Protein AF-A0A376Y3U8-F1 (afdb_monomer)

Secondary structure (DSSP, 8-state):
--TTT----S--------SS--HHHHHHHHHHHHHHHHHHHHHHHHHHHHHHHHHS--HHHHTTS-SS-----------HHHHHHHHHHHHHS-------S--TT---

pLDDT: mean 85.85, std 12.9, range [32.38, 95.12]

Mean predicted aligned error: 7.28 Å

Structure (mmCIF, N/CA/C/O backbone):
data_AF-A0A376Y3U8-F1
#
_entry.id   AF-A0A376Y3U8-F1
#
loop_
_atom_site.group_PDB
_atom_site.id
_atom_site.type_symbol
_atom_site.label_atom_id
_atom_site.label_alt_id
_atom_site.label_comp_id
_atom_site.label_asym_id
_atom_site.label_entity_id
_atom_site.label_seq_id
_atom_site.pdbx_PDB_ins_code
_atom_site.Cartn_x
_atom_site.Cartn_y
_atom_site.Cartn_z
_atom_site.occupancy
_atom_site.B_iso_or_equiv
_atom_site.auth_seq_id
_atom_site.auth_comp_id
_atom_site.auth_asym_id
_atom_site.auth_atom_id
_atom_site.pdbx_PDB_model_num
ATOM 1 N N . MET A 1 1 ? -10.724 11.126 5.183 1.00 80.12 1 MET A N 1
ATOM 2 C CA . MET A 1 1 ? -9.954 12.233 5.791 1.00 80.12 1 MET A CA 1
ATOM 3 C C . MET A 1 1 ? -8.807 11.639 6.593 1.00 80.12 1 MET A C 1
ATOM 5 O O . MET A 1 1 ? -9.026 10.613 7.218 1.00 80.12 1 MET A O 1
ATOM 9 N N . ASP A 1 2 ? -7.624 12.247 6.534 1.00 85.06 2 ASP A N 1
ATOM 10 C CA . ASP A 1 2 ? -6.461 11.900 7.362 1.00 85.06 2 ASP A CA 1
ATOM 11 C C . ASP A 1 2 ? -6.664 12.387 8.804 1.00 85.06 2 ASP A C 1
ATOM 13 O O . ASP A 1 2 ? -7.109 13.518 9.023 1.00 85.06 2 ASP A O 1
ATOM 17 N N . GLU A 1 3 ? -6.362 11.542 9.785 1.00 81.06 3 GLU A N 1
ATOM 18 C CA . GLU A 1 3 ? -6.677 11.790 11.190 1.00 81.06 3 GLU A CA 1
ATOM 19 C C . GLU A 1 3 ? -5.786 12.850 11.856 1.00 81.06 3 GLU A C 1
ATOM 21 O O . GLU A 1 3 ? -6.222 13.487 12.818 1.00 81.06 3 GLU A O 1
ATOM 26 N N . LYS A 1 4 ? -4.568 13.091 11.347 1.00 81.12 4 LYS A N 1
ATOM 27 C CA . LYS A 1 4 ? -3.626 14.074 11.915 1.00 81.12 4 LYS A CA 1
ATOM 28 C C . LYS A 1 4 ? -3.642 15.395 11.161 1.00 81.12 4 LYS A C 1
ATOM 30 O O . LYS A 1 4 ? -3.727 16.458 11.772 1.00 81.12 4 LYS A O 1
ATOM 35 N N . LEU A 1 5 ? -3.557 15.329 9.838 1.00 79.56 5 LEU A N 1
ATOM 36 C CA . LEU A 1 5 ? -3.495 16.484 8.947 1.00 79.56 5 LEU A CA 1
ATOM 37 C C . LEU A 1 5 ? -4.882 17.070 8.661 1.00 79.56 5 LEU A C 1
ATOM 39 O O . LEU A 1 5 ? -4.974 18.197 8.182 1.00 79.56 5 LEU A O 1
ATOM 43 N N . LYS A 1 6 ? -5.962 16.331 8.958 1.00 82.56 6 LYS A N 1
ATOM 44 C CA . LYS A 1 6 ? -7.361 16.751 8.749 1.00 82.56 6 LYS A CA 1
ATOM 45 C C . LYS A 1 6 ? -7.676 17.143 7.296 1.00 82.56 6 LYS A C 1
ATOM 47 O O . LYS A 1 6 ? -8.614 17.895 7.039 1.00 82.56 6 LYS A O 1
ATOM 52 N N . ILE A 1 7 ? -6.918 16.611 6.337 1.00 86.50 7 ILE A N 1
ATOM 53 C CA . ILE A 1 7 ? -7.128 16.800 4.896 1.00 86.50 7 ILE A CA 1
ATOM 54 C C . ILE A 1 7 ? -7.784 15.566 4.274 1.00 86.50 7 ILE A C 1
ATOM 56 O O . ILE A 1 7 ? -7.702 14.452 4.795 1.00 86.50 7 ILE A O 1
ATOM 60 N N . GLN A 1 8 ? -8.459 15.743 3.142 1.00 84.50 8 GLN A N 1
ATOM 61 C CA . GLN A 1 8 ? -9.016 14.619 2.397 1.00 84.50 8 GLN A CA 1
ATOM 62 C C . GLN A 1 8 ? -7.937 14.015 1.487 1.00 84.50 8 GLN A C 1
ATOM 64 O O . GLN A 1 8 ? -7.562 14.638 0.501 1.00 84.50 8 GLN A O 1
ATOM 69 N N . VAL A 1 9 ? -7.451 12.817 1.831 1.00 87.38 9 VAL A N 1
ATOM 70 C CA . VAL A 1 9 ? -6.413 12.095 1.067 1.00 87.38 9 VAL A CA 1
ATOM 71 C C . VAL A 1 9 ? -7.024 11.033 0.148 1.00 87.38 9 VAL A C 1
ATOM 73 O O . VAL A 1 9 ? -6.783 11.047 -1.052 1.00 87.38 9 VAL A O 1
ATOM 76 N N . GLY A 1 10 ? -7.838 10.130 0.704 1.00 85.81 10 GLY A N 1
ATOM 77 C CA . GLY A 1 10 ? -8.541 9.095 -0.062 1.00 85.81 10 GLY A CA 1
ATOM 78 C C . GLY A 1 10 ? -9.873 9.564 -0.667 1.00 85.81 10 GLY A C 1
ATOM 79 O O . GLY A 1 10 ? -10.220 10.747 -0.579 1.00 85.81 10 GLY A O 1
ATOM 80 N N . PRO A 1 11 ? -10.676 8.646 -1.226 1.00 84.75 11 PRO A N 1
ATOM 81 C CA . PRO A 1 11 ? -12.042 8.921 -1.658 1.00 84.75 11 PRO A CA 1
ATOM 82 C C . PRO A 1 11 ? -12.905 9.440 -0.501 1.00 84.75 11 PRO A C 1
ATOM 84 O O . PRO A 1 11 ? -12.679 9.116 0.669 1.00 84.75 11 PRO A O 1
ATOM 87 N N . LYS A 1 12 ? -13.898 10.282 -0.809 1.00 82.81 12 LYS A N 1
ATOM 88 C CA . LYS A 1 12 ? -14.876 10.721 0.194 1.00 82.81 12 LYS A CA 1
ATOM 89 C C . LYS A 1 12 ? -15.823 9.563 0.500 1.00 82.81 12 LYS A C 1
ATOM 91 O O . LYS A 1 12 ? -16.698 9.261 -0.302 1.00 82.81 12 LYS A O 1
ATOM 96 N N . THR A 1 13 ? -15.664 8.964 1.670 1.00 80.38 13 THR A N 1
ATOM 97 C CA . THR A 1 13 ? -16.574 7.957 2.218 1.00 80.38 13 THR A CA 1
ATOM 98 C C . THR A 1 13 ? -17.242 8.489 3.482 1.00 80.38 13 THR A C 1
ATOM 100 O O . THR A 1 13 ? -16.720 9.389 4.151 1.00 80.38 13 THR A O 1
ATOM 103 N N . ALA A 1 14 ? -18.432 7.972 3.790 1.00 79.75 14 ALA A N 1
ATOM 104 C CA . ALA A 1 14 ? -19.120 8.318 5.025 1.00 79.75 14 ALA A CA 1
ATOM 105 C C . ALA A 1 14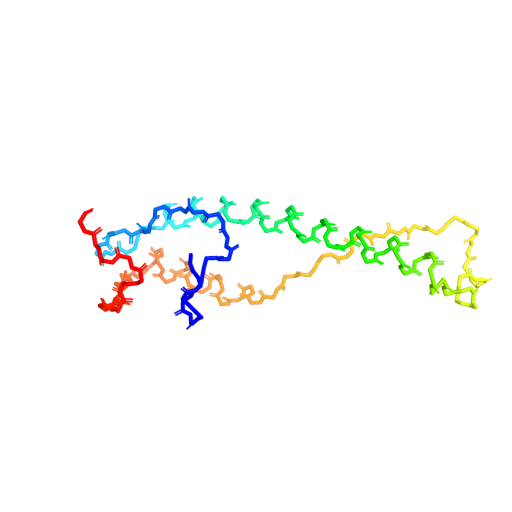 ? -18.332 7.761 6.227 1.00 79.75 14 ALA A C 1
ATOM 107 O O . ALA A 1 14 ? -17.923 6.600 6.192 1.00 79.75 14 ALA A O 1
ATOM 108 N N . PRO A 1 15 ? -18.104 8.555 7.290 1.00 80.88 15 PRO A N 1
ATOM 109 C CA . PRO A 1 15 ? -17.442 8.052 8.485 1.00 80.88 15 PRO A CA 1
ATOM 110 C C . PRO A 1 15 ? -18.316 6.999 9.177 1.00 80.88 15 PRO A C 1
ATOM 112 O O . PRO A 1 15 ? -19.540 7.119 9.205 1.00 80.88 15 PRO A O 1
ATOM 115 N N . LEU A 1 16 ? -17.688 5.992 9.785 1.00 82.94 16 LEU A N 1
ATOM 116 C CA . LEU A 1 16 ? -18.382 5.020 10.632 1.00 82.94 16 LEU A CA 1
ATOM 117 C C . LEU A 1 16 ? -18.891 5.737 11.886 1.00 82.94 16 LEU A C 1
ATOM 119 O O . LEU A 1 16 ? -18.087 6.192 12.704 1.00 82.94 16 LEU A O 1
ATOM 123 N N . MET A 1 17 ? -20.217 5.868 12.015 1.00 80.75 17 MET A N 1
ATOM 124 C CA . MET A 1 17 ? -20.872 6.638 13.086 1.00 80.75 17 MET A CA 1
ATOM 125 C C . MET A 1 17 ? -21.285 5.796 14.297 1.00 80.75 17 MET A C 1
ATOM 127 O O . MET A 1 17 ? -21.658 6.374 15.319 1.00 80.75 17 MET A O 1
ATOM 131 N N . ASP A 1 18 ? -21.135 4.473 14.226 1.00 82.25 18 ASP A N 1
ATOM 132 C CA . ASP A 1 18 ? -21.492 3.546 15.302 1.00 82.25 18 ASP A CA 1
ATOM 133 C C . ASP A 1 18 ? -20.695 3.817 16.595 1.00 82.25 18 ASP A C 1
ATOM 135 O O . ASP A 1 18 ? -19.545 4.268 16.554 1.00 82.25 18 ASP A O 1
ATOM 139 N N . ASP A 1 19 ? -21.323 3.571 17.749 1.00 81.38 19 ASP A N 1
ATOM 140 C CA . ASP A 1 19 ? -20.726 3.765 19.083 1.00 81.38 19 ASP A CA 1
ATOM 141 C C . ASP A 1 19 ? -19.697 2.679 19.434 1.00 81.38 19 ASP A C 1
ATOM 143 O O . ASP A 1 19 ?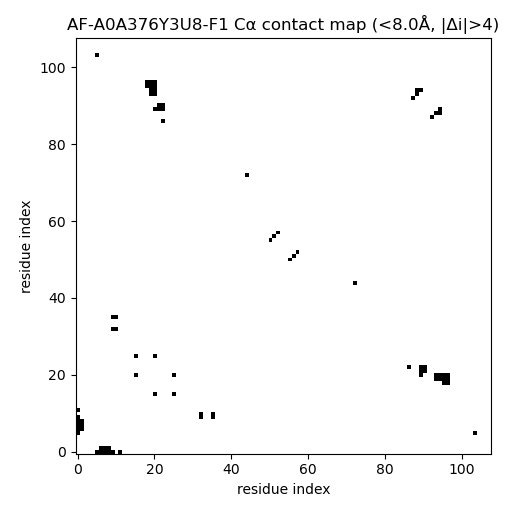 -18.767 2.914 20.205 1.00 81.38 19 ASP A O 1
ATOM 147 N N . VAL A 1 20 ? -19.873 1.483 18.878 1.00 87.38 20 VAL A N 1
ATOM 148 C CA . VAL A 1 20 ? -18.924 0.370 18.943 1.00 87.38 20 VAL A CA 1
ATOM 149 C C . VAL A 1 20 ? -18.608 -0.012 17.506 1.00 87.38 20 VAL A C 1
ATOM 151 O O . VAL A 1 20 ? -19.520 -0.100 16.686 1.00 87.38 20 VAL A O 1
ATOM 154 N N . LEU A 1 21 ? -17.325 -0.196 17.196 1.00 89.94 21 LEU A N 1
ATOM 155 C CA . LEU A 1 21 ? -16.913 -0.592 15.854 1.00 89.94 21 LEU A CA 1
ATOM 156 C C . LEU A 1 21 ? -17.379 -2.015 15.551 1.00 89.94 21 LEU A C 1
ATOM 158 O O . LEU A 1 21 ? -17.159 -2.929 16.344 1.00 89.94 21 LEU A O 1
ATOM 162 N N . ASP A 1 22 ? -17.994 -2.172 14.385 1.00 91.44 22 ASP A N 1
ATOM 163 C CA . ASP A 1 22 ? -18.380 -3.459 13.825 1.00 91.44 22 ASP A CA 1
ATOM 164 C C . ASP A 1 22 ? -17.297 -3.949 12.857 1.00 91.44 22 ASP A C 1
ATOM 166 O O . ASP A 1 22 ? -16.826 -3.188 12.007 1.00 91.44 22 ASP A O 1
ATOM 170 N N . TYR A 1 23 ? -16.877 -5.205 13.010 1.00 91.50 23 TYR A N 1
ATOM 171 C CA . TYR A 1 23 ? -15.771 -5.768 12.237 1.00 91.50 23 TYR A CA 1
ATOM 172 C C . TYR A 1 23 ? -16.072 -5.816 10.737 1.00 91.50 23 TYR A C 1
ATOM 174 O O . TYR A 1 23 ? -15.230 -5.388 9.950 1.00 91.50 23 TYR A O 1
ATOM 182 N N . ASP A 1 24 ? -17.259 -6.288 10.350 1.00 92.44 24 ASP A N 1
ATOM 183 C CA . ASP A 1 24 ? -17.615 -6.475 8.942 1.00 92.44 24 ASP A CA 1
ATOM 184 C C . ASP A 1 24 ? -17.687 -5.115 8.234 1.00 92.44 24 ASP A C 1
ATOM 186 O O . ASP A 1 24 ? -17.053 -4.918 7.200 1.00 92.44 24 ASP A O 1
ATOM 190 N N . LYS A 1 25 ? -18.315 -4.110 8.863 1.00 90.56 25 LYS A N 1
ATOM 191 C CA . LYS A 1 25 ? -18.340 -2.738 8.320 1.00 90.56 25 LYS A CA 1
ATOM 192 C C . LYS A 1 25 ? -16.950 -2.114 8.179 1.00 90.56 25 LYS A C 1
ATOM 194 O O . LYS A 1 25 ? -16.697 -1.370 7.229 1.00 90.56 25 LYS A O 1
ATOM 199 N N . VAL A 1 26 ? -16.059 -2.347 9.147 1.00 91.50 26 VAL A N 1
ATOM 200 C CA . VAL A 1 26 ? -14.683 -1.830 9.090 1.00 91.50 26 VAL A CA 1
ATOM 201 C C . VAL A 1 26 ? -13.903 -2.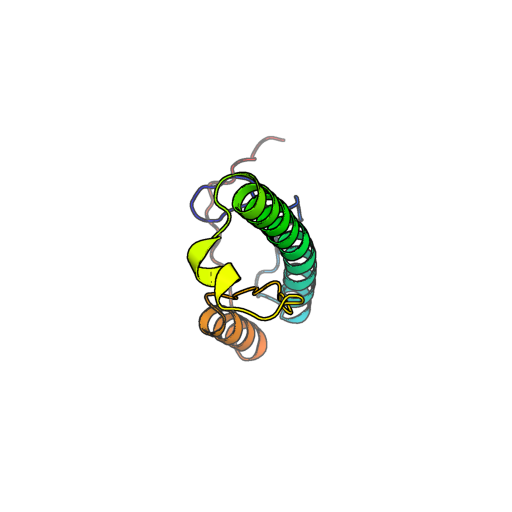520 7.974 1.00 91.50 26 VAL A C 1
ATOM 203 O O . VAL A 1 26 ? -13.180 -1.839 7.249 1.00 91.50 26 VAL A O 1
ATOM 206 N N . MET A 1 27 ? -14.064 -3.834 7.816 1.00 92.00 27 MET A N 1
ATOM 207 C CA . MET A 1 27 ? -13.394 -4.607 6.774 1.00 92.00 27 MET A CA 1
ATOM 208 C C . MET A 1 27 ? -13.876 -4.207 5.375 1.00 92.00 27 MET A C 1
ATOM 210 O O . MET A 1 27 ? -13.041 -3.946 4.515 1.00 92.00 27 MET A O 1
ATOM 214 N N . ASP A 1 28 ? -15.187 -4.051 5.172 1.00 92.44 28 ASP A N 1
ATOM 215 C CA . ASP A 1 28 ? -15.761 -3.583 3.902 1.00 92.44 28 ASP A CA 1
ATOM 216 C C . ASP A 1 28 ? -15.243 -2.186 3.534 1.00 92.44 28 ASP A C 1
ATOM 218 O O . ASP A 1 28 ? -14.879 -1.905 2.389 1.00 92.44 28 ASP A O 1
ATOM 222 N N . SER A 1 29 ? -15.165 -1.288 4.523 1.00 90.19 29 SER A N 1
ATOM 223 C CA . SER A 1 29 ? -14.579 0.030 4.300 1.00 90.19 29 SER A CA 1
ATOM 224 C C . SER A 1 29 ? -13.089 -0.068 3.970 1.00 90.19 29 SER A C 1
ATOM 226 O O . SER A 1 29 ? -12.625 0.679 3.111 1.00 90.19 29 SER A O 1
ATOM 228 N N . LEU A 1 30 ? -12.333 -0.926 4.661 1.00 91.00 30 LEU A N 1
ATOM 229 C CA . LEU A 1 30 ? -10.902 -1.113 4.430 1.00 91.00 30 LEU A CA 1
ATOM 230 C C . LEU A 1 30 ? -10.635 -1.636 3.015 1.00 91.00 30 LEU A C 1
ATOM 232 O O . LEU A 1 30 ? -9.772 -1.084 2.339 1.00 91.00 30 LEU A O 1
ATOM 236 N N . ASP A 1 31 ? -11.399 -2.629 2.564 1.00 92.06 31 ASP A N 1
ATOM 237 C CA . ASP A 1 31 ? -11.302 -3.225 1.227 1.00 92.06 31 ASP A CA 1
ATOM 238 C C . ASP A 1 31 ? -11.494 -2.168 0.128 1.00 92.06 31 ASP A C 1
ATOM 240 O O . ASP A 1 31 ? -10.632 -1.978 -0.732 1.00 92.06 31 ASP A O 1
ATOM 244 N N . HIS A 1 32 ? -12.534 -1.338 0.257 1.00 90.69 32 HIS A N 1
ATOM 245 C CA . HIS A 1 32 ? -12.768 -0.226 -0.666 1.00 90.69 32 HIS A CA 1
ATOM 246 C C . HIS A 1 32 ? -11.595 0.772 -0.726 1.00 90.69 32 HIS A C 1
ATOM 248 O O . HIS A 1 32 ? -11.244 1.291 -1.790 1.00 90.69 32 HIS A O 1
ATOM 254 N N . PHE A 1 33 ? -10.972 1.069 0.418 1.00 90.25 33 PHE A N 1
ATOM 255 C CA . PHE A 1 33 ? -9.790 1.931 0.452 1.00 90.25 33 PHE A CA 1
ATOM 256 C C . PHE A 1 33 ? -8.541 1.242 -0.108 1.00 90.25 33 PHE A C 1
ATOM 258 O O . PHE A 1 33 ? -7.710 1.924 -0.715 1.00 90.25 33 PHE A O 1
ATOM 265 N N . MET A 1 34 ? -8.398 -0.074 0.069 1.00 92.12 34 MET A N 1
ATOM 266 C CA . MET A 1 34 ? -7.293 -0.857 -0.485 1.00 92.12 34 MET A CA 1
ATOM 267 C C . MET A 1 34 ? -7.322 -0.874 -2.014 1.00 92.12 34 MET A C 1
ATOM 269 O O . MET A 1 34 ? -6.270 -0.680 -2.624 1.00 92.12 34 MET A O 1
ATOM 273 N N . ASP A 1 35 ? -8.499 -0.993 -2.630 1.00 92.75 35 ASP A N 1
ATOM 274 C CA . ASP A 1 35 ? -8.663 -0.877 -4.085 1.00 92.75 35 ASP A CA 1
ATOM 275 C C . ASP A 1 35 ? -8.159 0.471 -4.606 1.00 92.75 35 ASP A C 1
ATOM 277 O O . ASP A 1 35 ? -7.354 0.551 -5.541 1.00 92.75 35 ASP A O 1
ATOM 281 N N . TRP A 1 36 ? -8.586 1.559 -3.961 1.00 94.12 36 TRP A N 1
ATOM 282 C CA . TRP A 1 36 ? -8.118 2.895 -4.314 1.00 94.12 36 TRP A CA 1
ATOM 283 C C . TRP A 1 36 ? -6.600 3.032 -4.133 1.00 94.12 36 TRP A C 1
ATOM 285 O O . TRP A 1 36 ? -5.915 3.566 -5.013 1.00 94.12 36 TRP A O 1
ATOM 295 N N . LEU A 1 37 ? -6.066 2.531 -3.017 1.00 92.12 37 LEU A N 1
ATOM 296 C CA . LEU A 1 37 ? -4.641 2.593 -2.708 1.00 92.12 37 LEU A CA 1
ATOM 297 C C . LEU A 1 37 ? -3.812 1.827 -3.744 1.00 92.12 37 LEU A C 1
ATOM 299 O O . LEU A 1 37 ? -2.781 2.332 -4.187 1.00 92.12 37 LEU A O 1
ATOM 303 N N . ALA A 1 38 ? -4.269 0.647 -4.164 1.00 92.62 38 ALA A N 1
ATOM 304 C CA . ALA A 1 38 ? -3.595 -0.173 -5.163 1.00 92.62 38 ALA A CA 1
ATOM 305 C C . ALA A 1 38 ? -3.467 0.564 -6.504 1.00 92.62 38 ALA A C 1
ATOM 307 O O . ALA A 1 38 ? -2.379 0.603 -7.085 1.00 92.62 38 ALA A O 1
ATOM 308 N N . VAL A 1 39 ? -4.539 1.224 -6.960 1.00 93.88 39 VAL A N 1
ATOM 309 C CA . VAL A 1 39 ? -4.513 2.024 -8.196 1.00 93.88 39 VAL A CA 1
ATOM 310 C C . VAL A 1 39 ? -3.494 3.157 -8.098 1.00 93.88 39 VAL A C 1
ATOM 312 O O . VAL A 1 39 ? -2.693 3.339 -9.020 1.00 93.88 39 VAL A O 1
ATOM 315 N N . GLN A 1 40 ? -3.488 3.909 -6.993 1.00 93.25 40 GLN A N 1
ATOM 316 C CA . GLN A 1 40 ? -2.528 5.003 -6.810 1.00 93.25 40 GLN A CA 1
ATOM 317 C C . GLN A 1 40 ? -1.087 4.487 -6.726 1.00 93.25 40 GLN A C 1
ATOM 319 O O . GLN A 1 40 ? -0.192 5.058 -7.350 1.00 93.25 40 GLN A O 1
ATOM 324 N N . TYR A 1 41 ? -0.863 3.385 -6.008 1.00 94.56 41 TYR A N 1
ATOM 325 C CA . TYR A 1 41 ? 0.468 2.823 -5.807 1.00 94.56 41 TYR A CA 1
ATOM 326 C C . TYR A 1 41 ? 1.074 2.301 -7.114 1.00 94.56 41 TYR A C 1
ATOM 328 O O . TYR A 1 41 ? 2.190 2.683 -7.469 1.00 94.56 41 TYR A O 1
ATOM 336 N N . ILE A 1 42 ? 0.325 1.503 -7.880 1.00 93.75 42 ILE A N 1
ATOM 337 C CA . ILE A 1 42 ? 0.795 0.983 -9.171 1.00 93.75 42 ILE A CA 1
ATOM 338 C C . ILE A 1 42 ? 0.980 2.111 -10.187 1.00 93.75 42 ILE A C 1
ATOM 340 O O . ILE A 1 42 ? 1.970 2.119 -10.917 1.00 93.75 42 ILE A O 1
ATOM 344 N N . SER A 1 43 ? 0.088 3.105 -10.210 1.00 94.25 43 SER A N 1
ATOM 345 C CA . SER A 1 43 ? 0.244 4.265 -11.098 1.00 94.25 43 SER A CA 1
ATOM 346 C C . SER A 1 43 ? 1.538 5.028 -10.805 1.00 94.25 43 SER A C 1
ATOM 348 O O . SER A 1 43 ? 2.273 5.376 -11.729 1.00 94.25 43 SER A O 1
ATOM 350 N N . ALA A 1 44 ? 1.859 5.233 -9.524 1.00 93.88 44 ALA A N 1
ATOM 351 C CA . ALA A 1 44 ? 3.112 5.856 -9.117 1.00 93.88 44 ALA A CA 1
ATOM 352 C C . ALA A 1 44 ? 4.330 5.004 -9.511 1.00 93.88 44 ALA A C 1
ATOM 354 O O . ALA A 1 44 ? 5.273 5.533 -10.099 1.00 93.88 44 ALA A O 1
ATOM 355 N N . LEU A 1 45 ? 4.305 3.689 -9.256 1.00 93.50 45 LEU A N 1
ATOM 356 C CA . LEU A 1 45 ? 5.404 2.788 -9.622 1.00 93.50 45 LEU A CA 1
ATOM 357 C C . LEU A 1 45 ? 5.626 2.719 -11.135 1.00 93.50 45 LEU A C 1
ATOM 359 O O . LEU A 1 45 ? 6.777 2.678 -11.564 1.00 93.50 45 LEU A O 1
ATOM 363 N N . ASN A 1 46 ? 4.566 2.759 -11.941 1.00 94.44 46 ASN A N 1
ATOM 364 C CA . ASN A 1 46 ? 4.677 2.805 -13.398 1.00 94.44 46 ASN A CA 1
ATOM 365 C C . ASN A 1 46 ? 5.402 4.070 -13.864 1.00 94.44 46 ASN A C 1
ATOM 367 O O . ASN A 1 46 ? 6.298 3.989 -14.702 1.00 94.44 46 ASN A O 1
ATOM 371 N N . ILE A 1 47 ? 5.056 5.232 -13.297 1.00 95.12 47 ILE A N 1
ATOM 372 C CA . ILE A 1 47 ? 5.738 6.495 -13.611 1.00 95.12 47 ILE A CA 1
ATOM 373 C C . ILE A 1 47 ? 7.207 6.424 -13.183 1.00 95.12 47 ILE A C 1
ATOM 375 O O . ILE A 1 47 ? 8.082 6.786 -13.967 1.00 95.12 47 ILE A O 1
ATOM 379 N N . ILE A 1 48 ? 7.482 5.938 -11.967 1.00 94.38 48 ILE A N 1
ATOM 380 C CA . ILE A 1 48 ? 8.845 5.828 -11.432 1.00 94.38 48 ILE A CA 1
ATOM 381 C C . ILE A 1 48 ? 9.706 4.947 -12.335 1.00 94.38 48 ILE A C 1
ATOM 383 O O . ILE A 1 48 ? 10.732 5.419 -12.811 1.00 94.38 48 ILE A O 1
ATOM 387 N N . HIS A 1 49 ? 9.289 3.710 -12.617 1.00 92.94 49 HIS A N 1
ATOM 388 C CA . HIS A 1 49 ? 10.100 2.778 -13.405 1.00 92.94 49 HIS A CA 1
ATOM 389 C C . HIS A 1 49 ? 10.251 3.234 -14.857 1.00 92.94 49 HIS A C 1
ATOM 391 O O . HIS A 1 49 ? 11.347 3.154 -15.402 1.00 92.94 49 HIS A O 1
ATOM 397 N N . TYR A 1 50 ? 9.200 3.796 -15.465 1.00 94.38 50 TYR A N 1
ATOM 398 C CA . TYR A 1 50 ? 9.305 4.351 -16.815 1.00 94.38 50 TYR A CA 1
ATOM 399 C C . TYR A 1 50 ? 10.328 5.492 -16.888 1.00 94.38 50 TYR A C 1
ATOM 401 O O . TYR A 1 50 ? 11.149 5.546 -17.804 1.00 94.38 50 TYR A O 1
ATOM 409 N N . MET A 1 51 ? 10.298 6.415 -15.922 1.00 95.00 51 MET A N 1
ATOM 410 C CA . MET A 1 51 ? 11.243 7.531 -15.892 1.00 95.00 51 MET A CA 1
ATOM 411 C C . MET A 1 51 ? 12.653 7.086 -15.488 1.00 95.00 51 MET A C 1
ATOM 413 O O . MET A 1 51 ? 13.618 7.625 -16.027 1.00 95.00 51 MET A O 1
ATOM 417 N N . HIS A 1 52 ? 12.785 6.101 -14.597 1.00 94.75 52 HIS A N 1
ATOM 418 C CA . HIS A 1 52 ? 14.076 5.545 -14.195 1.00 94.75 52 HIS A CA 1
ATOM 419 C C . HIS A 1 52 ? 14.773 4.875 -15.378 1.00 94.75 52 HIS A C 1
ATOM 421 O O . HIS A 1 52 ? 15.901 5.235 -15.699 1.00 94.75 52 HIS A O 1
ATOM 427 N N . ASP A 1 53 ? 14.065 4.015 -16.113 1.00 91.62 53 ASP A N 1
ATOM 428 C CA . ASP A 1 53 ? 14.607 3.362 -17.307 1.00 91.62 53 ASP A CA 1
ATOM 429 C C . ASP A 1 53 ? 14.950 4.376 -18.406 1.00 91.62 53 ASP A C 1
ATOM 431 O O . ASP A 1 53 ? 15.934 4.217 -19.124 1.00 91.62 53 ASP A O 1
ATOM 435 N N . LYS A 1 54 ? 14.166 5.451 -18.549 1.00 91.62 54 LYS A N 1
ATOM 436 C CA . LYS A 1 54 ? 14.415 6.464 -19.581 1.00 91.62 54 LYS A CA 1
ATOM 437 C C . LYS A 1 54 ? 15.605 7.373 -19.266 1.00 91.62 54 LYS A C 1
ATOM 439 O O . LYS A 1 54 ? 16.334 7.750 -20.182 1.00 91.62 54 LYS A O 1
ATOM 444 N N . TYR A 1 55 ? 15.757 7.794 -18.013 1.00 91.81 55 TYR A N 1
ATOM 445 C CA . TYR A 1 55 ? 16.698 8.858 -17.640 1.00 91.81 55 TYR A CA 1
ATOM 446 C C . TYR A 1 55 ? 17.896 8.377 -16.820 1.00 91.81 55 TYR A C 1
ATOM 448 O O . TYR A 1 55 ? 18.901 9.079 -16.765 1.00 91.81 55 TYR A O 1
ATOM 456 N N . SER A 1 56 ? 17.809 7.203 -16.201 1.00 89.44 56 SER A N 1
ATOM 457 C CA . SER A 1 56 ? 18.833 6.653 -15.312 1.00 89.44 56 SER A CA 1
ATOM 458 C C . SER A 1 56 ? 18.967 5.135 -15.467 1.00 89.44 56 SER A C 1
ATOM 460 O O . SER A 1 56 ? 19.085 4.411 -14.482 1.00 89.44 56 SER A O 1
ATOM 462 N N . TYR A 1 57 ? 18.963 4.657 -16.711 1.00 89.81 57 TYR A N 1
ATOM 463 C CA . TYR A 1 57 ? 19.139 3.240 -17.008 1.00 89.81 57 TYR A CA 1
ATOM 464 C C . TYR A 1 57 ? 20.456 2.701 -16.434 1.00 89.81 57 TYR A C 1
ATOM 466 O O . TYR A 1 57 ? 21.536 3.214 -16.747 1.00 89.81 57 TYR A O 1
ATOM 474 N N . GLU A 1 58 ? 20.388 1.633 -15.643 1.00 88.62 58 GLU A N 1
ATOM 475 C CA . GLU A 1 58 ? 21.535 1.006 -14.983 1.00 88.62 58 GLU A CA 1
ATOM 476 C C . GLU A 1 58 ? 22.383 0.164 -15.949 1.00 88.62 58 GLU A C 1
ATOM 478 O O . GLU A 1 58 ? 22.608 -1.027 -15.742 1.00 88.62 58 GLU A O 1
ATOM 483 N N . ALA A 1 59 ? 22.888 0.785 -17.018 1.00 86.44 59 ALA A N 1
ATOM 484 C CA . ALA A 1 59 ? 23.576 0.118 -18.121 1.00 86.44 59 ALA A CA 1
ATOM 485 C C . ALA A 1 59 ? 24.722 -0.800 -17.669 1.00 86.44 59 ALA A C 1
ATOM 487 O O . ALA A 1 59 ? 24.873 -1.896 -18.200 1.00 86.44 59 ALA A O 1
ATOM 488 N N . SER A 1 60 ? 25.515 -0.383 -16.678 1.00 89.44 60 SER A N 1
ATOM 489 C CA . SER A 1 60 ? 26.627 -1.184 -16.154 1.00 89.44 60 SER A CA 1
ATOM 490 C C . SER A 1 60 ? 26.164 -2.450 -15.432 1.00 89.44 60 SER A C 1
ATOM 492 O O . SER A 1 60 ? 26.814 -3.484 -15.556 1.00 89.44 60 SER A O 1
ATOM 494 N N . LEU A 1 61 ? 25.042 -2.395 -14.709 1.00 87.38 61 LEU A N 1
ATOM 495 C CA . LEU A 1 61 ? 24.467 -3.560 -14.035 1.00 87.38 61 LEU A CA 1
ATOM 496 C C . LEU A 1 61 ? 23.732 -4.452 -15.041 1.00 87.38 61 LEU A C 1
ATOM 498 O O . LEU A 1 61 ? 23.880 -5.673 -15.013 1.00 87.38 61 LEU A O 1
ATOM 502 N N . MET A 1 62 ? 22.980 -3.851 -15.964 1.00 89.69 62 MET A N 1
ATOM 503 C CA . MET A 1 62 ? 22.212 -4.579 -16.974 1.00 89.69 62 MET A CA 1
ATOM 504 C C . MET A 1 62 ? 23.103 -5.249 -18.028 1.00 89.69 62 MET A C 1
ATOM 506 O O . MET A 1 62 ? 22.727 -6.293 -18.546 1.00 89.69 62 MET A O 1
ATOM 510 N N . ALA A 1 63 ? 24.306 -4.726 -18.296 1.00 89.75 63 ALA A N 1
ATOM 511 C CA . ALA A 1 63 ? 25.292 -5.366 -19.176 1.00 89.75 63 ALA A CA 1
ATOM 512 C C . ALA A 1 63 ? 25.813 -6.713 -18.642 1.00 89.75 63 ALA A C 1
ATOM 514 O O . ALA A 1 63 ? 26.367 -7.499 -19.406 1.00 89.75 63 ALA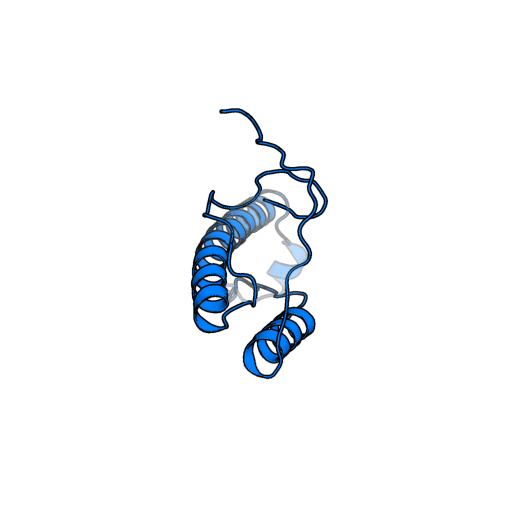 A O 1
ATOM 515 N N . LEU A 1 64 ? 25.650 -6.971 -17.340 1.00 91.94 64 LEU A N 1
ATOM 516 C CA . LEU A 1 64 ? 26.030 -8.226 -16.686 1.00 91.94 64 LEU A CA 1
ATOM 517 C C . LEU A 1 64 ? 24.862 -9.215 -16.563 1.00 91.94 64 LEU A C 1
ATOM 519 O O . LEU A 1 64 ? 25.030 -10.279 -15.972 1.00 91.94 64 LEU A O 1
ATOM 523 N N . HIS A 1 65 ? 23.688 -8.866 -17.089 1.00 89.75 65 HIS A N 1
ATOM 524 C CA . HIS A 1 65 ? 22.525 -9.742 -17.129 1.00 89.75 65 HIS A CA 1
ATOM 525 C C . HIS A 1 65 ? 22.317 -10.313 -18.536 1.00 89.75 65 HIS A C 1
ATOM 527 O O . HIS A 1 65 ? 22.771 -9.746 -19.532 1.00 89.75 65 HIS A O 1
ATOM 533 N N . ASP A 1 66 ? 21.593 -11.430 -18.618 1.00 85.25 66 ASP A N 1
ATOM 534 C CA . ASP A 1 66 ? 21.141 -11.978 -19.896 1.00 85.25 66 ASP A CA 1
ATOM 535 C C . ASP A 1 66 ? 20.274 -10.963 -20.654 1.00 85.25 66 ASP A C 1
ATOM 537 O O . ASP A 1 66 ? 19.634 -10.093 -20.061 1.00 85.25 66 ASP A O 1
ATOM 541 N N . ARG A 1 67 ? 20.221 -11.097 -21.986 1.00 83.75 67 ARG A N 1
ATOM 542 C CA . ARG A 1 67 ? 19.481 -10.172 -22.866 1.00 83.75 67 ARG A CA 1
ATOM 543 C C . ARG A 1 67 ? 18.035 -9.948 -22.404 1.00 83.75 67 ARG A C 1
ATOM 545 O O . ARG A 1 67 ? 17.545 -8.822 -22.460 1.00 83.75 67 ARG A O 1
ATOM 552 N N . ASP A 1 68 ? 17.374 -11.014 -21.955 1.00 85.81 68 ASP A N 1
ATOM 553 C CA . ASP A 1 68 ? 15.974 -11.008 -21.540 1.00 85.81 68 ASP A CA 1
ATOM 554 C C . ASP A 1 68 ? 15.880 -11.174 -20.012 1.00 85.81 68 ASP A C 1
ATOM 556 O O . ASP A 1 68 ? 15.875 -12.283 -19.481 1.00 85.81 68 ASP A O 1
ATOM 560 N N . VAL A 1 69 ? 15.811 -10.048 -19.295 1.00 87.06 69 VAL A N 1
ATOM 561 C CA . VAL A 1 69 ? 15.692 -10.021 -17.826 1.00 87.06 69 VAL A CA 1
ATOM 562 C C . VAL A 1 69 ? 14.230 -9.993 -17.397 1.00 87.06 69 VAL A C 1
ATOM 564 O O . VAL A 1 69 ? 13.472 -9.099 -17.789 1.00 87.06 69 VAL A O 1
ATOM 567 N N . TYR A 1 70 ? 13.847 -10.931 -16.531 1.00 88.12 70 TYR A N 1
ATOM 568 C CA . TYR A 1 70 ? 12.535 -10.934 -15.891 1.00 88.12 70 TYR A CA 1
ATOM 569 C C . TYR A 1 70 ? 12.439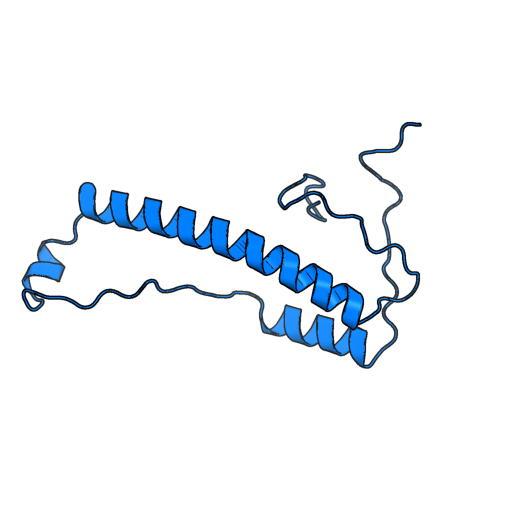 -9.805 -14.857 1.00 88.12 70 TYR A C 1
ATOM 571 O O . TYR A 1 70 ? 13.236 -9.741 -13.922 1.00 88.12 70 TYR A O 1
ATOM 579 N N . ARG A 1 71 ? 11.458 -8.913 -15.020 1.00 86.56 71 ARG A N 1
ATOM 580 C CA . ARG A 1 71 ? 11.212 -7.786 -14.111 1.00 86.56 71 ARG A CA 1
ATOM 581 C C . ARG A 1 71 ? 9.917 -8.010 -13.343 1.00 86.56 71 ARG A C 1
ATOM 583 O O . ARG A 1 71 ? 8.891 -8.328 -13.938 1.00 86.56 71 ARG A O 1
ATOM 590 N N . THR A 1 72 ? 9.959 -7.808 -12.032 1.00 88.19 72 THR A N 1
ATOM 591 C CA . THR A 1 72 ? 8.785 -7.852 -11.155 1.00 88.19 72 THR A CA 1
ATOM 592 C C . THR A 1 72 ? 8.463 -6.455 -10.640 1.00 88.19 72 THR A C 1
ATOM 594 O O . THR A 1 72 ? 9.358 -5.660 -10.365 1.00 88.19 72 THR A O 1
ATOM 597 N N . MET A 1 73 ? 7.175 -6.147 -10.480 1.00 82.56 73 MET A N 1
ATOM 598 C CA . MET A 1 73 ? 6.754 -4.941 -9.769 1.00 82.56 73 MET A CA 1
ATOM 599 C C . MET A 1 73 ? 6.696 -5.255 -8.273 1.00 82.56 73 MET A C 1
ATOM 601 O O . MET A 1 73 ? 5.709 -5.801 -7.782 1.00 82.56 73 MET A O 1
ATOM 605 N N . ALA A 1 74 ? 7.783 -4.976 -7.557 1.00 83.94 74 ALA A N 1
ATOM 606 C CA . ALA A 1 74 ? 7.862 -5.253 -6.128 1.00 83.94 74 ALA A CA 1
ATOM 607 C C . ALA A 1 74 ? 7.024 -4.237 -5.328 1.00 83.94 74 ALA A C 1
ATOM 609 O O . ALA A 1 74 ? 7.437 -3.097 -5.119 1.00 83.94 74 ALA A O 1
ATOM 610 N N . CYS A 1 75 ? 5.845 -4.661 -4.871 1.00 88.44 75 CYS A N 1
ATOM 611 C CA . CYS A 1 75 ? 4.990 -3.891 -3.968 1.00 88.44 75 CYS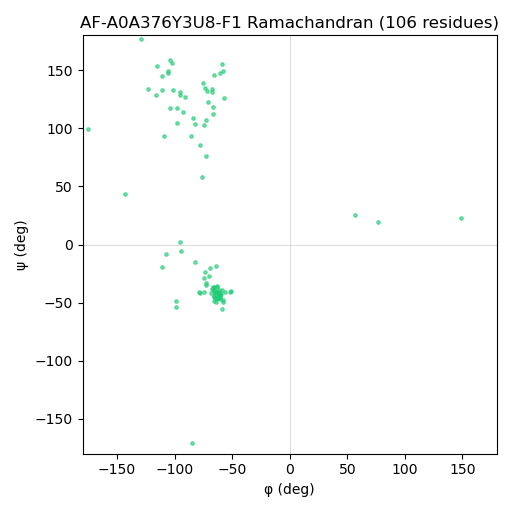 A CA 1
ATOM 612 C C . CYS A 1 75 ? 5.246 -4.298 -2.511 1.00 88.44 75 CYS A C 1
ATOM 614 O O . CYS A 1 75 ? 5.194 -5.480 -2.174 1.00 88.44 75 CYS A O 1
ATOM 616 N N . GLY A 1 76 ? 5.502 -3.318 -1.644 1.00 89.00 76 GLY A N 1
ATOM 617 C CA . GLY A 1 76 ? 5.687 -3.527 -0.207 1.00 89.00 76 GLY A CA 1
ATOM 618 C C . GLY A 1 76 ? 4.480 -3.056 0.601 1.00 89.00 76 GLY A C 1
ATOM 619 O O . GLY A 1 76 ? 3.834 -2.075 0.240 1.00 89.00 76 GLY A O 1
ATOM 620 N N . ILE A 1 77 ? 4.199 -3.729 1.719 1.00 89.88 77 ILE A N 1
ATOM 621 C CA . ILE A 1 77 ? 3.173 -3.321 2.689 1.00 89.88 77 ILE A CA 1
ATOM 622 C C . ILE A 1 77 ? 3.870 -2.999 4.011 1.00 89.88 77 ILE A C 1
ATOM 624 O O . ILE A 1 77 ? 4.634 -3.811 4.531 1.00 89.88 77 ILE A O 1
ATOM 628 N N . ALA A 1 78 ? 3.592 -1.823 4.569 1.00 90.81 78 ALA A N 1
ATOM 629 C CA . ALA A 1 78 ? 4.069 -1.417 5.886 1.00 90.81 78 ALA A CA 1
ATOM 630 C C . ALA A 1 78 ? 2.925 -1.461 6.910 1.00 90.81 78 ALA A C 1
ATOM 632 O O . ALA A 1 78 ? 1.770 -1.226 6.568 1.00 90.81 78 ALA A O 1
ATOM 633 N N . GLY A 1 79 ? 3.246 -1.741 8.178 1.00 90.38 79 GLY A N 1
ATOM 634 C CA . GLY A 1 79 ? 2.265 -1.683 9.272 1.00 90.38 79 GLY A CA 1
ATOM 635 C C . GLY A 1 79 ? 1.288 -2.863 9.348 1.00 90.38 79 GLY A C 1
ATOM 636 O O . GLY A 1 79 ? 0.256 -2.747 10.004 1.00 90.38 79 GLY A O 1
ATOM 637 N N . LEU A 1 80 ? 1.608 -4.002 8.723 1.00 92.38 80 LEU A N 1
ATOM 638 C CA . LEU A 1 80 ? 0.730 -5.179 8.694 1.00 92.38 80 LEU A CA 1
ATOM 639 C C . LEU A 1 80 ? 0.338 -5.680 10.095 1.00 92.38 80 LEU A C 1
ATOM 641 O O . LEU A 1 80 ? -0.820 -6.026 10.315 1.00 92.38 80 LEU A O 1
ATOM 645 N N . SER A 1 81 ? 1.274 -5.697 11.050 1.00 93.19 81 SER A N 1
ATOM 646 C CA . SER A 1 81 ? 0.985 -6.104 12.433 1.00 93.19 81 SER A CA 1
ATOM 647 C C . SER A 1 81 ? -0.029 -5.176 13.097 1.00 93.19 81 SER A C 1
ATOM 649 O O . SER A 1 81 ? -1.017 -5.645 13.644 1.00 93.19 81 SER A O 1
ATOM 651 N N . VAL A 1 82 ? 0.154 -3.860 12.961 1.00 93.25 82 VAL A N 1
ATOM 652 C CA . VAL A 1 82 ? -0.757 -2.851 13.521 1.00 93.25 82 VAL A CA 1
ATOM 653 C C . VAL A 1 82 ? -2.156 -2.998 12.929 1.00 93.25 82 VAL A C 1
ATOM 655 O O . VAL A 1 82 ? -3.137 -2.968 13.671 1.00 93.25 82 VAL A O 1
ATOM 658 N N . ALA A 1 83 ? -2.258 -3.200 11.612 1.00 91.69 83 ALA A N 1
ATOM 659 C CA . ALA A 1 83 ? -3.538 -3.436 10.949 1.00 91.69 83 ALA A CA 1
ATOM 660 C C . ALA A 1 83 ? -4.210 -4.719 11.466 1.00 91.69 83 ALA A C 1
ATOM 662 O O . ALA A 1 83 ? -5.389 -4.706 11.817 1.00 91.69 83 ALA A O 1
ATOM 663 N N . THR A 1 84 ? -3.445 -5.805 11.583 1.00 92.88 84 THR A N 1
ATOM 664 C CA . THR A 1 84 ? -3.944 -7.107 12.045 1.00 92.88 84 THR A CA 1
ATOM 665 C C . THR A 1 84 ? -4.420 -7.049 13.497 1.00 92.88 84 THR A C 1
ATOM 667 O O . THR A 1 84 ? -5.523 -7.504 13.801 1.00 92.88 84 THR A O 1
ATOM 670 N N . ASP A 1 85 ? -3.640 -6.440 14.388 1.00 93.69 85 ASP A N 1
ATOM 671 C CA . ASP A 1 85 ? -3.981 -6.308 15.806 1.00 93.69 85 ASP A CA 1
ATOM 672 C C . ASP A 1 85 ? -5.193 -5.393 16.010 1.00 93.69 85 ASP A C 1
ATOM 674 O O . ASP A 1 85 ? -6.068 -5.692 16.822 1.00 93.69 85 ASP A O 1
ATOM 678 N N . SER A 1 86 ? -5.299 -4.317 15.223 1.00 92.75 86 SER A N 1
ATOM 679 C CA . SER A 1 86 ? -6.462 -3.421 15.241 1.00 92.75 86 SER A CA 1
ATOM 680 C C . SER A 1 86 ? -7.738 -4.152 14.822 1.00 92.75 86 SER A C 1
ATOM 682 O O . SER A 1 86 ? -8.759 -4.058 15.503 1.00 92.75 86 SER A O 1
ATOM 684 N N . LEU A 1 87 ? -7.676 -4.936 13.742 1.00 92.62 87 LEU A N 1
ATOM 685 C CA . LEU A 1 87 ? -8.791 -5.767 13.283 1.00 92.62 87 LEU A CA 1
ATOM 686 C C . LEU A 1 87 ? -9.163 -6.845 14.312 1.00 92.62 87 LEU A C 1
ATOM 688 O O . LEU A 1 87 ? -10.344 -7.074 14.573 1.00 92.62 87 LEU A O 1
ATOM 692 N N . SER A 1 88 ? -8.164 -7.470 14.939 1.00 94.12 88 SER A N 1
ATOM 693 C CA . SER A 1 88 ? -8.360 -8.445 16.016 1.00 94.12 88 SER A CA 1
ATOM 694 C C . SER A 1 88 ? -9.059 -7.817 17.227 1.00 94.12 88 SER A C 1
ATOM 696 O O . SER A 1 88 ? -10.034 -8.370 17.734 1.00 94.12 88 SER A O 1
ATOM 698 N N . ALA A 1 89 ? -8.636 -6.622 17.651 1.00 94.12 89 ALA A N 1
ATOM 699 C CA . ALA A 1 89 ? -9.265 -5.895 18.749 1.00 94.12 89 ALA A CA 1
ATOM 700 C C . ALA A 1 89 ? -10.730 -5.549 18.447 1.00 94.12 89 ALA A C 1
ATOM 702 O O . ALA A 1 89 ? -11.581 -5.704 19.318 1.00 94.12 89 ALA A O 1
ATOM 703 N N . ILE A 1 90 ? -11.042 -5.132 17.217 1.00 93.00 90 ILE A N 1
ATOM 704 C CA . ILE A 1 90 ? -12.421 -4.834 16.798 1.00 93.00 90 ILE A CA 1
ATOM 705 C C . ILE A 1 90 ? -13.287 -6.103 16.793 1.00 93.00 90 ILE A C 1
ATOM 707 O O . ILE A 1 90 ? -14.453 -6.046 17.168 1.00 93.00 90 ILE A O 1
ATOM 711 N N . LYS A 1 91 ? -12.725 -7.256 16.410 1.00 92.62 91 LYS A N 1
ATOM 712 C CA . LYS A 1 91 ? -13.465 -8.523 16.322 1.00 92.62 91 LYS A CA 1
ATOM 713 C C . LYS A 1 91 ? -13.678 -9.214 17.670 1.00 92.62 91 LYS A C 1
ATOM 715 O O . LYS A 1 91 ? -14.737 -9.791 17.903 1.00 92.62 91 LYS A O 1
ATOM 720 N N . TYR A 1 92 ? -12.664 -9.210 18.533 1.00 93.31 92 TYR A N 1
ATOM 721 C CA . TYR A 1 92 ? -12.652 -10.002 19.770 1.00 93.31 92 TYR A CA 1
ATOM 722 C C . TYR A 1 92 ? -12.822 -9.166 21.046 1.00 93.31 92 TYR A C 1
ATOM 724 O O . TYR A 1 92 ? -13.007 -9.733 22.123 1.00 93.31 92 TYR A O 1
ATOM 732 N N . ALA A 1 93 ? -12.794 -7.836 20.951 1.00 92.81 93 ALA A N 1
ATOM 733 C CA . ALA A 1 93 ? -13.059 -6.921 22.059 1.00 92.81 93 ALA A CA 1
ATOM 734 C C . ALA A 1 93 ? -14.105 -5.860 21.669 1.00 92.81 93 ALA A C 1
ATOM 736 O O . ALA A 1 93 ? -14.594 -5.815 20.546 1.00 92.81 93 ALA A O 1
ATOM 737 N N . ARG A 1 94 ? -14.491 -5.000 22.621 1.00 89.19 94 ARG A N 1
ATOM 738 C CA . ARG A 1 94 ? -15.389 -3.863 22.353 1.00 89.19 94 ARG A CA 1
ATOM 739 C C . ARG A 1 94 ? -14.568 -2.598 22.169 1.00 89.19 94 ARG A C 1
ATOM 741 O O . ARG A 1 94 ? -14.097 -2.022 23.148 1.00 89.19 94 ARG A O 1
ATOM 748 N N . VAL A 1 95 ? -14.423 -2.160 20.924 1.00 90.94 95 VAL A N 1
ATOM 749 C CA . VAL A 1 95 ? -13.6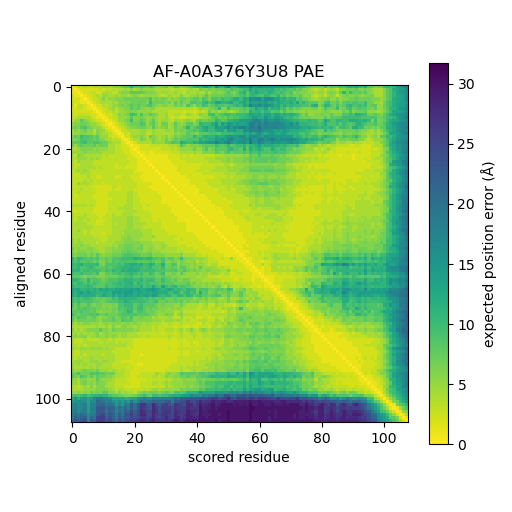72 -0.947 20.586 1.00 90.94 95 VAL A CA 1
ATOM 750 C C . VAL A 1 95 ? -14.636 0.221 20.402 1.00 90.94 95 VAL A C 1
ATOM 752 O O . VAL A 1 95 ? -15.481 0.203 19.507 1.00 90.94 95 VAL A O 1
ATOM 755 N N . LYS A 1 96 ? -14.498 1.246 21.251 1.00 91.56 96 LYS A N 1
ATOM 756 C CA . LYS A 1 96 ? -15.2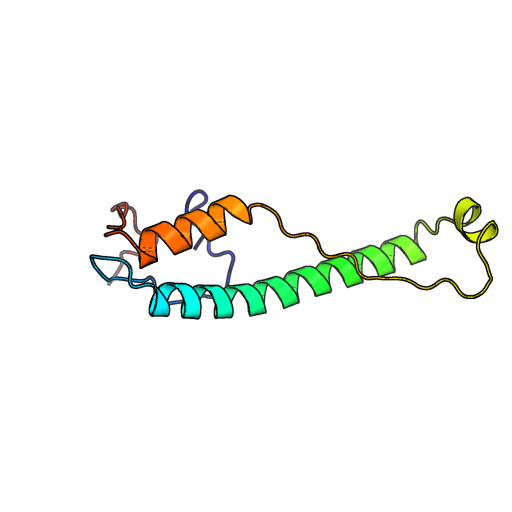62 2.497 21.167 1.00 91.56 96 LYS A CA 1
ATOM 757 C C . LYS A 1 96 ? -14.376 3.614 20.595 1.00 91.56 96 LYS A C 1
ATOM 759 O O . LYS A 1 96 ? -13.374 3.950 21.228 1.00 91.56 96 LYS A O 1
ATOM 764 N N . PRO A 1 97 ? -14.713 4.197 19.431 1.00 87.94 97 PRO A N 1
ATOM 765 C CA . PRO A 1 97 ? -13.921 5.267 18.840 1.00 87.94 97 PRO A CA 1
ATOM 766 C C . PRO A 1 97 ? -14.089 6.568 19.634 1.00 87.94 97 PRO A C 1
ATOM 768 O O . PRO A 1 97 ? -15.204 6.996 19.931 1.00 87.94 97 PRO A O 1
ATOM 771 N N . ILE A 1 98 ? -12.972 7.225 19.949 1.00 87.19 98 ILE A N 1
ATOM 772 C CA . ILE A 1 98 ? -12.965 8.565 20.547 1.00 87.19 98 ILE A CA 1
ATOM 773 C C . ILE A 1 98 ? -12.878 9.575 19.402 1.00 87.19 98 ILE A C 1
ATOM 775 O O . ILE A 1 98 ? -11.886 9.608 18.676 1.00 87.19 98 ILE A O 1
ATOM 779 N N . ARG A 1 99 ? -13.932 10.375 19.212 1.00 82.19 99 ARG A N 1
ATOM 780 C CA . ARG A 1 99 ? -14.028 11.367 18.130 1.00 82.19 99 ARG A CA 1
ATOM 781 C C . ARG A 1 99 ? -13.741 12.769 18.678 1.00 82.19 99 ARG A C 1
ATOM 783 O O . ARG A 1 99 ? -14.289 13.140 19.709 1.00 82.19 99 ARG A O 1
ATOM 790 N N . ASP A 1 100 ? -12.901 13.534 17.984 1.00 77.69 100 ASP A N 1
ATOM 791 C CA . ASP A 1 100 ? -12.642 14.953 18.281 1.00 77.69 100 ASP A CA 1
ATOM 792 C C . ASP A 1 100 ? -13.827 15.820 17.800 1.00 77.69 100 ASP A C 1
ATOM 794 O O . ASP A 1 100 ? -14.374 15.596 16.716 1.00 77.69 100 ASP A O 1
ATOM 798 N N . GLU A 1 101 ? -14.225 16.819 18.593 1.00 61.84 101 GLU A N 1
ATOM 799 C CA . GLU A 1 101 ? -15.309 17.762 18.277 1.00 61.84 101 GLU A CA 1
ATOM 800 C C . GLU A 1 101 ? -14.948 18.716 17.128 1.00 61.84 101 GLU A C 1
ATOM 802 O O . GLU A 1 101 ? -15.837 19.262 16.468 1.00 61.84 101 GLU A O 1
ATOM 807 N N . LYS A 1 102 ? -13.653 18.898 16.825 1.00 53.16 102 LYS A N 1
ATOM 808 C CA . LYS A 1 102 ? -13.199 19.696 15.673 1.00 53.16 102 LYS A CA 1
ATOM 809 C C . LYS A 1 102 ? -13.455 18.968 14.349 1.00 53.16 102 LYS A C 1
ATOM 811 O O . LYS A 1 102 ? -12.523 18.482 13.705 1.00 53.16 102 LYS A O 1
ATOM 816 N N . ARG A 1 103 ? -14.719 18.967 13.917 1.00 48.31 103 ARG A N 1
ATOM 817 C CA . ARG A 1 103 ? -15.146 18.696 12.536 1.00 48.31 103 ARG A CA 1
ATOM 818 C C . ARG A 1 103 ? -14.662 19.823 11.611 1.00 48.31 103 ARG A C 1
ATOM 820 O O . ARG A 1 103 ? -15.138 20.950 11.752 1.00 48.31 103 ARG A O 1
ATOM 827 N N . PRO A 1 104 ? -13.811 19.564 10.605 1.00 41.00 104 PRO A N 1
ATOM 828 C CA . PRO A 1 104 ? -13.668 20.461 9.466 1.00 41.00 104 PRO A CA 1
ATOM 829 C C . PRO A 1 104 ? -14.879 20.196 8.559 1.00 41.00 104 PRO A C 1
ATOM 831 O O . PRO A 1 104 ? -14.845 19.315 7.705 1.00 41.00 104 PRO A O 1
ATOM 834 N N . GLY A 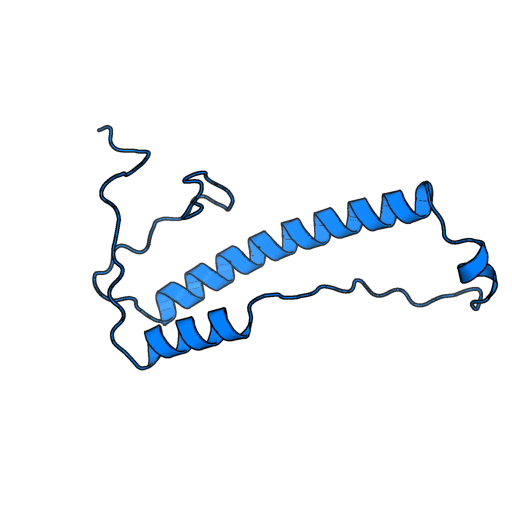1 105 ? -15.999 20.870 8.836 1.00 43.38 105 GLY A N 1
ATOM 835 C CA . GLY A 1 105 ? -17.253 20.681 8.091 1.00 43.38 105 GLY A CA 1
ATOM 836 C C . GLY A 1 105 ? -18.545 20.896 8.883 1.00 43.38 105 GLY A C 1
ATOM 837 O O . GLY A 1 105 ? -19.574 20.342 8.515 1.00 43.38 105 GLY A O 1
ATOM 838 N N . GLY A 1 106 ? -18.514 21.650 9.986 1.00 37.22 106 GLY A N 1
ATOM 839 C CA . GLY A 1 106 ? -19.733 22.134 10.632 1.00 37.22 106 GLY A CA 1
ATOM 840 C C . GLY A 1 106 ? -20.252 23.388 9.931 1.00 37.22 106 GLY A C 1
ATOM 841 O O . GLY A 1 106 ? -19.704 24.467 10.132 1.00 37.22 106 GLY A O 1
ATOM 842 N N . GLY A 1 107 ? -21.302 23.238 9.131 1.00 33.47 107 GLY A N 1
ATOM 843 C CA . GLY A 1 107 ? -22.063 24.341 8.557 1.00 33.47 107 GLY A CA 1
ATOM 844 C C . GLY A 1 107 ? -23.260 23.802 7.785 1.00 33.47 107 GLY A C 1
ATOM 845 O O . GLY A 1 107 ? -23.057 23.356 6.665 1.00 33.47 107 GLY A O 1
ATOM 846 N N . LEU A 1 108 ? -24.427 23.837 8.448 1.00 32.38 108 LEU A N 1
ATOM 847 C CA . LEU A 1 108 ? -25.811 23.732 7.943 1.00 32.38 108 LEU A CA 1
ATOM 848 C C . LEU A 1 108 ? -26.107 22.688 6.853 1.00 32.38 108 LEU A C 1
ATOM 850 O O . LEU A 1 108 ? -25.739 22.905 5.681 1.00 32.38 108 LEU A O 1
#

InterPro domains:
  IPR004184 Pyruvate formate lyase domain [PF02901] (1-100)
  IPR004184 Pyruvate formate lyase domain [PS51554] (1-108)
  IPR050244 Autonomous Glycyl Radical Cofactor [PTHR30191] (2-102)

Solvent-accessible surface area (backbone atoms only — not comparable to full-atom values): 7086 Å² total; per-residue (Å²): 98,42,91,85,81,70,42,78,74,65,78,95,69,86,77,87,79,63,75,52,54,51,49,67,65,50,48,56,51,48,51,61,50,48,56,56,47,50,53,54,51,51,54,50,50,52,53,50,51,54,49,38,57,72,77,61,56,59,57,80,64,54,72,76,46,66,95,80,70,90,82,79,88,85,81,84,84,81,63,62,66,61,55,50,52,52,52,46,42,31,66,77,45,90,38,64,81,86,79,77,87,83,60,95,78,83,74,135

Organism: Escherichia coli (NCBI:txid562)

Nearest PDB structures (foldseek):
  3ghg-assembly2_G  TM=3.497E-01  e=8.176E+00  Homo sapiens

Radius of gyration: 20.63 Å; Cα contacts (8 Å, |Δi|>4): 41; chains: 1; bounding box: 52×36×45 Å

Foldseek 3Di:
DDPPVLDDDFDDDDDDPDQWDALVVVVVVVVVRVVRVVVVVVVVLVVVVVCCCVPPNPCVVCVPDDPDDDDDDDDDDPPPVVVVVVSVCSVPHTDGDDDDPPDPDPDD

Sequence (108 aa):
MDEKLKIQVGPKTAPLMDDVLDYDKVMDSLDHFMDWLAVQYISALNIIHYMHDKYSYEASLMALHDRDVYRTMACGIAGLSVATDSLSAIKYARVKPIRDEKRPGGGL